Protein AF-A0A9D3VFH1-F1 (afdb_monomer)

Radius of gyration: 12.24 Å; Cα contacts (8 Å, |Δi|>4): 98; chains: 1; bounding box: 28×28×32 Å

Foldseek 3Di:
DDWWKDKQNHTDPDDDDDPPDPAAADDPVVCVVVVDDPVQWDDDDDDPPDPPKTWHWIWMDTHNDIDIGIYID

Sequence (73 aa):
MVMLAAITGFEVKRILVDSGSAVEVLTWEVYQKLGLKEQVLKKASLLYNFANQGCITLLVTLGDSERTITEYV

Structure (mmCIF, N/CA/C/O backbone):
data_AF-A0A9D3VFH1-F1
#
_entry.id   AF-A0A9D3VFH1-F1
#
loop_
_atom_site.group_PDB
_atom_site.id
_atom_site.type_symbol
_atom_site.label_atom_id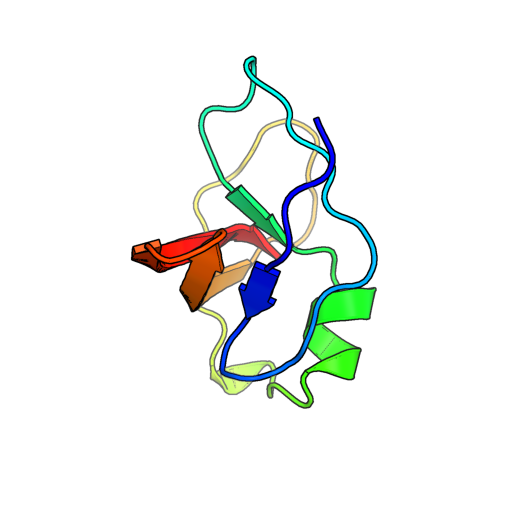
_atom_site.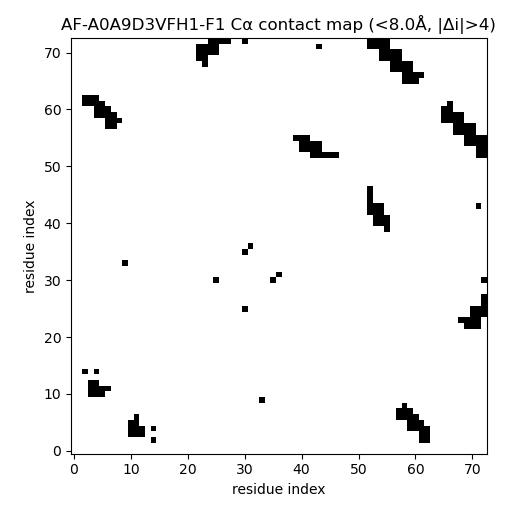label_alt_id
_atom_site.label_comp_id
_atom_site.label_asym_id
_atom_site.label_entity_id
_atom_site.label_seq_id
_atom_site.pdbx_PDB_ins_code
_atom_site.Cartn_x
_atom_site.Cartn_y
_atom_site.Cartn_z
_atom_site.occupancy
_atom_site.B_iso_or_equiv
_atom_site.auth_seq_id
_atom_site.auth_comp_id
_atom_site.auth_asym_id
_atom_site.auth_atom_id
_atom_site.pdbx_PDB_model_num
ATOM 1 N N . MET A 1 1 ? 7.901 1.455 -19.762 1.00 53.25 1 MET A N 1
ATOM 2 C CA . MET A 1 1 ? 7.354 0.085 -19.662 1.00 53.25 1 MET A CA 1
ATOM 3 C C . MET A 1 1 ? 5.951 0.197 -19.095 1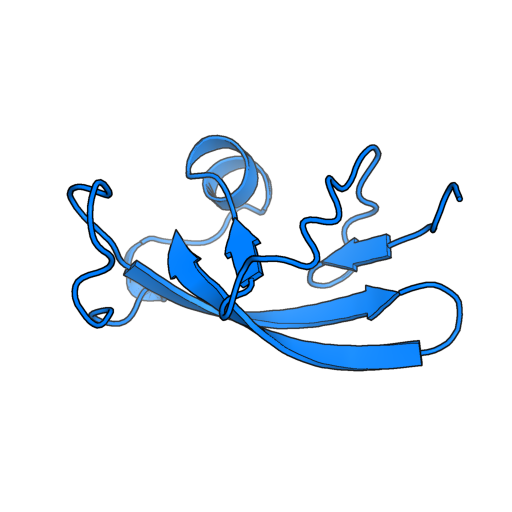.00 53.25 1 MET A C 1
ATOM 5 O O . MET A 1 1 ? 5.801 0.860 -18.079 1.00 53.25 1 MET A O 1
ATOM 9 N N . VAL A 1 2 ? 4.937 -0.342 -19.772 1.00 51.78 2 VAL A N 1
ATOM 10 C CA . VAL A 1 2 ? 3.560 -0.386 -19.253 1.00 51.78 2 VAL A CA 1
ATOM 11 C C . VAL A 1 2 ? 3.391 -1.757 -18.606 1.00 51.78 2 VAL A C 1
ATOM 13 O O . VAL A 1 2 ? 3.503 -2.759 -19.303 1.00 51.78 2 VAL A O 1
ATOM 16 N N . MET A 1 3 ? 3.205 -1.805 -17.288 1.00 62.19 3 MET A N 1
ATOM 17 C CA . MET A 1 3 ? 2.883 -3.039 -16.567 1.00 62.19 3 MET A CA 1
ATOM 18 C C . MET A 1 3 ? 1.400 -3.036 -16.218 1.00 62.19 3 MET A C 1
ATOM 20 O O . MET A 1 3 ? 0.889 -2.031 -15.726 1.00 62.19 3 MET A O 1
ATOM 24 N N . LEU A 1 4 ? 0.733 -4.163 -16.465 1.00 66.81 4 LEU A N 1
ATOM 25 C CA . LEU A 1 4 ? -0.564 -4.439 -15.864 1.00 66.81 4 LEU A CA 1
ATOM 26 C C . LEU A 1 4 ? -0.3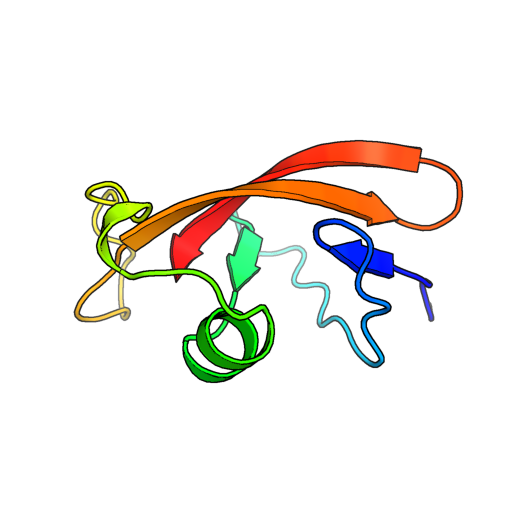45 -4.736 -14.389 1.00 66.81 4 LEU A C 1
ATOM 28 O O . LEU A 1 4 ? 0.594 -5.454 -14.032 1.00 66.81 4 LEU A O 1
ATOM 32 N N . ALA A 1 5 ? -1.218 -4.195 -13.550 1.00 74.31 5 ALA A N 1
ATOM 33 C CA . ALA A 1 5 ? -1.226 -4.564 -12.156 1.00 74.31 5 ALA A CA 1
ATOM 34 C C . ALA A 1 5 ? -2.624 -4.681 -11.602 1.00 74.31 5 ALA A C 1
ATOM 36 O O . ALA A 1 5 ? -3.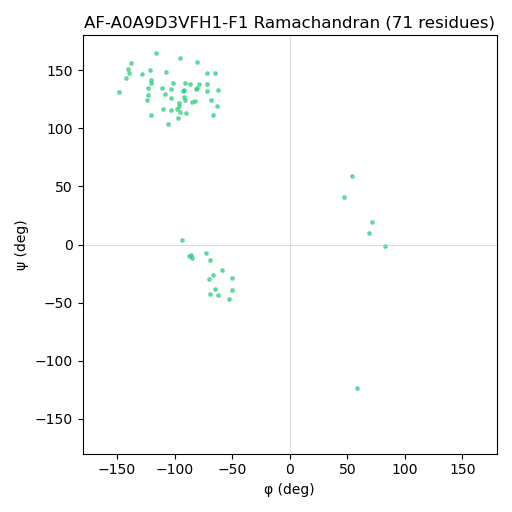536 -3.962 -12.016 1.00 74.31 5 ALA A O 1
ATOM 37 N N . ALA A 1 6 ? -2.747 -5.550 -10.612 1.00 81.44 6 ALA A N 1
ATOM 38 C CA . ALA A 1 6 ? -3.933 -5.657 -9.798 1.00 81.44 6 ALA A CA 1
ATOM 39 C C . ALA A 1 6 ? -3.565 -5.465 -8.328 1.00 81.44 6 ALA A C 1
ATOM 41 O O . ALA A 1 6 ? -2.600 -6.062 -7.855 1.00 81.44 6 ALA A O 1
ATOM 42 N N . ILE A 1 7 ? -4.349 -4.664 -7.609 1.00 83.44 7 ILE A N 1
ATOM 43 C CA . ILE A 1 7 ? -4.255 -4.508 -6.154 1.00 83.44 7 ILE A CA 1
ATOM 44 C C . ILE A 1 7 ? -5.503 -5.148 -5.562 1.00 83.44 7 ILE A C 1
ATOM 46 O O . ILE A 1 7 ? -6.617 -4.729 -5.865 1.00 83.44 7 ILE A O 1
ATOM 50 N N . THR A 1 8 ? -5.335 -6.204 -4.767 1.00 81.31 8 THR A N 1
ATOM 51 C CA . THR A 1 8 ? -6.428 -6.991 -4.165 1.00 81.31 8 THR A CA 1
ATOM 52 C C . THR A 1 8 ? -7.532 -7.361 -5.165 1.00 81.31 8 THR A C 1
ATOM 54 O O . THR A 1 8 ? -8.717 -7.268 -4.859 1.00 81.31 8 THR A O 1
ATOM 57 N N . GLY A 1 9 ? -7.144 -7.733 -6.389 1.00 79.69 9 GLY A N 1
ATOM 58 C CA . GLY A 1 9 ? -8.070 -8.092 -7.470 1.00 79.69 9 GLY A CA 1
ATOM 59 C C . GLY A 1 9 ? -8.661 -6.917 -8.265 1.00 79.69 9 GLY A C 1
ATOM 60 O O . GLY A 1 9 ? -9.392 -7.158 -9.222 1.00 79.69 9 GLY A O 1
ATOM 61 N N . PHE A 1 10 ? -8.340 -5.664 -7.927 1.00 82.88 10 PHE A N 1
ATOM 62 C CA . PHE A 1 10 ? -8.740 -4.484 -8.699 1.00 82.88 10 PHE A CA 1
ATOM 63 C C . PHE A 1 10 ? -7.680 -4.122 -9.733 1.00 82.88 10 PHE A C 1
ATOM 65 O O . PHE A 1 10 ? -6.531 -3.868 -9.377 1.00 82.88 10 PHE A O 1
ATOM 72 N N . GLU A 1 11 ? -8.073 -4.043 -11.004 1.00 83.38 11 GLU A N 1
ATOM 73 C CA . GLU A 1 11 ? -7.178 -3.637 -12.089 1.00 83.38 11 GLU A CA 1
ATOM 74 C C . GLU A 1 11 ? -6.787 -2.156 -11.965 1.00 83.38 11 GLU A C 1
ATOM 76 O O . GLU A 1 11 ? -7.631 -1.253 -11.920 1.00 83.38 11 GLU A O 1
ATOM 81 N N . VAL A 1 12 ? -5.482 -1.896 -11.933 1.00 80.88 12 VAL A N 1
ATOM 82 C CA . VAL A 1 12 ? -4.919 -0.554 -11.816 1.00 80.88 12 VAL A CA 1
ATOM 83 C C . VAL A 1 12 ? -4.571 -0.028 -13.201 1.00 80.88 12 VAL A C 1
ATOM 85 O O . VAL A 1 12 ? -3.716 -0.562 -13.901 1.00 80.88 12 VAL A O 1
ATOM 88 N N . LYS A 1 13 ? -5.200 1.086 -13.588 1.00 78.56 13 LYS A N 1
ATOM 89 C CA . LYS A 1 13 ? -5.002 1.684 -14.920 1.00 78.56 13 LYS A CA 1
ATOM 90 C C . LYS A 1 13 ? -3.625 2.319 -15.117 1.00 78.56 13 LYS A C 1
ATOM 92 O O . LYS A 1 13 ? -3.171 2.440 -16.252 1.00 78.56 13 LYS A O 1
ATOM 97 N N . ARG A 1 14 ? -3.008 2.830 -14.046 1.00 75.06 14 ARG A N 1
ATOM 98 C CA . ARG A 1 14 ? -1.714 3.527 -14.085 1.00 75.06 14 ARG A CA 1
ATOM 99 C C . ARG A 1 14 ? -0.949 3.299 -12.791 1.00 75.06 14 ARG A C 1
ATOM 101 O O . ARG A 1 14 ? -1.491 3.543 -11.720 1.00 75.06 14 ARG A O 1
ATOM 108 N N . ILE A 1 15 ? 0.316 2.922 -12.924 1.00 79.94 15 ILE A N 1
ATOM 109 C CA . ILE A 1 15 ? 1.291 2.895 -11.834 1.00 79.94 15 ILE A CA 1
ATOM 110 C C . ILE A 1 15 ? 2.436 3.821 -12.210 1.00 79.94 15 ILE A C 1
ATOM 112 O O . ILE A 1 15 ? 2.875 3.838 -13.363 1.00 79.94 15 ILE A O 1
ATOM 116 N N . LEU A 1 16 ? 2.914 4.578 -11.230 1.00 83.88 16 LEU A N 1
ATOM 117 C CA . LEU A 1 16 ? 4.168 5.303 -11.328 1.00 83.88 16 LEU A CA 1
ATOM 118 C C . LEU A 1 16 ? 5.255 4.458 -10.666 1.00 83.88 16 LEU A C 1
ATOM 120 O O . LEU A 1 16 ? 5.136 4.107 -9.499 1.00 83.88 16 LEU A O 1
ATOM 124 N N . VAL A 1 17 ? 6.290 4.114 -11.428 1.00 83.25 17 VAL A N 1
ATOM 125 C CA . VAL A 1 17 ? 7.447 3.381 -10.909 1.00 83.25 17 VAL A CA 1
ATOM 126 C C . VAL A 1 17 ? 8.537 4.397 -10.599 1.00 83.25 17 VAL A C 1
ATOM 128 O O . VAL A 1 17 ? 9.116 4.973 -11.519 1.00 83.25 17 VAL A O 1
ATOM 131 N N . ASP A 1 18 ? 8.796 4.610 -9.313 1.00 85.44 18 ASP A N 1
ATOM 132 C CA . ASP A 1 18 ? 9.898 5.437 -8.826 1.00 85.44 18 ASP A CA 1
ATOM 133 C C . ASP A 1 18 ? 11.007 4.544 -8.257 1.00 85.44 18 ASP A C 1
ATOM 135 O O . ASP A 1 18 ? 10.898 4.015 -7.153 1.00 85.44 18 ASP A O 1
ATOM 139 N N . SER A 1 19 ? 12.095 4.381 -9.013 1.00 84.44 19 SER A N 1
ATOM 140 C CA . SER A 1 19 ? 13.251 3.580 -8.591 1.00 84.44 19 SER A CA 1
ATOM 141 C C . SER A 1 19 ? 14.046 4.197 -7.436 1.00 84.44 19 SER A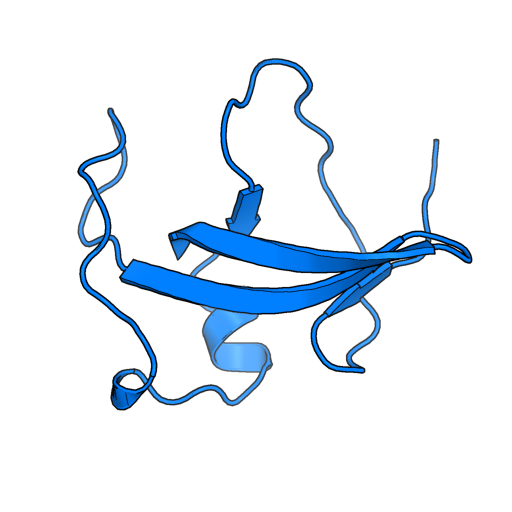 C 1
ATOM 143 O O . SER A 1 19 ? 14.915 3.528 -6.883 1.00 84.44 19 SER A O 1
ATOM 145 N N . GLY A 1 20 ? 13.808 5.470 -7.106 1.00 87.44 20 GLY A N 1
ATOM 146 C CA . GLY A 1 20 ? 14.400 6.136 -5.947 1.00 87.44 20 GLY A CA 1
ATOM 147 C C . GLY A 1 20 ? 13.622 5.904 -4.651 1.00 87.44 20 GLY A C 1
ATOM 148 O O . GLY A 1 20 ? 14.133 6.226 -3.577 1.00 87.44 20 GLY A O 1
ATOM 149 N N . SER A 1 21 ? 12.410 5.346 -4.727 1.00 83.62 21 SER A N 1
ATOM 150 C CA . SER A 1 21 ? 11.588 5.096 -3.548 1.00 83.62 21 SER A CA 1
ATOM 151 C C . SER A 1 21 ? 11.999 3.808 -2.834 1.00 83.62 21 SER A C 1
ATOM 153 O O . SER A 1 21 ? 12.160 2.754 -3.445 1.00 83.62 21 SER A O 1
ATOM 155 N N . ALA A 1 22 ? 12.123 3.884 -1.508 1.00 85.88 22 ALA A N 1
ATOM 156 C CA . ALA A 1 22 ? 12.358 2.722 -0.649 1.00 85.88 22 ALA A CA 1
ATOM 157 C C . ALA A 1 22 ? 11.060 1.998 -0.247 1.00 85.88 22 ALA A C 1
ATOM 159 O O . ALA A 1 22 ? 11.115 0.937 0.375 1.00 85.88 22 ALA A O 1
ATOM 160 N N . VAL A 1 23 ? 9.902 2.591 -0.547 1.00 85.12 23 VAL A N 1
ATOM 161 C CA . VAL A 1 23 ? 8.583 2.093 -0.144 1.00 85.12 23 VAL A CA 1
ATOM 162 C C . VAL A 1 23 ? 7.582 2.206 -1.285 1.00 85.12 23 VAL A C 1
ATOM 164 O O . VAL A 1 23 ? 7.711 3.050 -2.171 1.00 85.12 23 VAL A O 1
ATOM 167 N N . GLU A 1 24 ? 6.556 1.371 -1.226 1.00 87.12 24 GLU A N 1
ATOM 168 C CA . GLU A 1 24 ? 5.429 1.415 -2.150 1.00 87.12 24 GLU A CA 1
ATOM 169 C C . GLU A 1 24 ? 4.351 2.319 -1.532 1.00 87.12 24 GLU A C 1
ATOM 171 O O . GLU A 1 24 ? 4.062 2.230 -0.333 1.00 87.12 24 GLU A O 1
ATOM 176 N N . VAL A 1 25 ? 3.798 3.239 -2.324 1.00 87.38 25 VAL A N 1
ATOM 177 C CA . VAL A 1 25 ? 2.869 4.274 -1.845 1.00 87.38 25 VAL A CA 1
ATOM 178 C C . VAL A 1 25 ? 1.557 4.179 -2.608 1.00 87.38 25 VAL A C 1
ATOM 180 O O . VAL A 1 25 ? 1.534 4.213 -3.839 1.00 87.38 25 VAL A O 1
ATOM 183 N N . LEU A 1 26 ? 0.462 4.127 -1.860 1.00 87.88 26 LEU A N 1
ATOM 184 C CA . LEU A 1 26 ? -0.900 4.183 -2.360 1.00 87.88 26 LEU A CA 1
ATOM 185 C C . LEU A 1 26 ? -1.492 5.535 -1.988 1.00 87.88 26 LEU A C 1
ATOM 187 O O . LEU A 1 26 ? -1.459 5.933 -0.834 1.00 87.88 26 LEU A O 1
ATOM 191 N N . THR A 1 27 ? -2.073 6.263 -2.935 1.00 86.69 27 THR A N 1
ATOM 192 C CA . THR A 1 27 ? -2.726 7.521 -2.563 1.00 86.69 27 THR A CA 1
ATOM 193 C C . THR A 1 27 ? -4.020 7.250 -1.797 1.00 86.69 27 THR A C 1
ATOM 195 O O . THR A 1 27 ? -4.747 6.296 -2.093 1.00 86.69 27 THR A O 1
ATOM 198 N N . TRP A 1 28 ? -4.366 8.144 -0.868 1.00 85.75 28 TRP A N 1
ATOM 199 C CA . TRP A 1 28 ? -5.631 8.086 -0.129 1.00 85.75 28 TRP A CA 1
ATOM 200 C C . TRP A 1 28 ? -6.864 7.925 -1.035 1.00 85.75 28 TRP A C 1
ATOM 202 O O . TRP A 1 28 ? -7.781 7.166 -0.731 1.00 85.75 28 TRP A O 1
ATOM 212 N N . GLU A 1 29 ? -6.878 8.596 -2.189 1.00 86.62 29 GLU A N 1
ATOM 213 C CA . GLU A 1 29 ? -7.973 8.485 -3.157 1.00 86.62 29 GLU A CA 1
ATOM 214 C C . GLU A 1 29 ? -8.125 7.055 -3.701 1.00 86.62 29 GLU A C 1
ATOM 216 O O . GLU A 1 29 ? -9.243 6.548 -3.815 1.00 86.62 29 GLU A O 1
ATOM 221 N N . VAL A 1 30 ? -7.013 6.388 -4.033 1.00 85.69 30 VAL A N 1
ATOM 222 C CA . VAL A 1 30 ? -7.050 4.999 -4.508 1.00 85.69 30 VAL A CA 1
ATOM 223 C C . VAL A 1 30 ? -7.459 4.073 -3.370 1.00 85.69 30 VAL A C 1
ATOM 225 O O . VAL A 1 30 ? -8.329 3.230 -3.574 1.00 85.69 30 VAL A O 1
ATOM 228 N N . TYR A 1 31 ? -6.927 4.281 -2.165 1.00 87.88 31 TYR A N 1
ATOM 229 C CA . TYR A 1 31 ? -7.326 3.533 -0.974 1.00 87.88 31 TYR A CA 1
ATOM 230 C C . TYR A 1 31 ? -8.846 3.564 -0.744 1.00 87.88 31 TYR A C 1
ATOM 232 O O . TYR A 1 31 ? -9.473 2.517 -0.566 1.00 87.88 31 TYR A O 1
ATOM 240 N N . GLN A 1 32 ? -9.467 4.744 -0.837 1.00 87.50 32 GLN A N 1
ATOM 241 C CA . GLN A 1 32 ? -10.922 4.875 -0.720 1.00 87.50 32 GLN A CA 1
ATOM 242 C C . GLN A 1 32 ? -11.672 4.181 -1.866 1.00 87.50 32 GLN A C 1
ATOM 244 O O . GLN A 1 32 ? -12.704 3.551 -1.632 1.00 87.50 32 GLN A O 1
ATOM 249 N N . LYS A 1 33 ? -11.150 4.240 -3.098 1.00 88.06 33 LYS A N 1
ATOM 250 C CA . LYS A 1 33 ? -11.740 3.560 -4.267 1.00 88.06 33 LYS A CA 1
ATOM 251 C C . LYS A 1 33 ? -11.680 2.034 -4.182 1.00 88.06 33 LYS A C 1
ATOM 253 O O . LYS A 1 33 ? -12.546 1.382 -4.758 1.00 88.06 33 LYS A O 1
ATOM 258 N N . LEU A 1 34 ? -10.719 1.472 -3.448 1.00 86.56 34 LEU A N 1
ATOM 259 C CA . LEU A 1 34 ? -10.660 0.036 -3.143 1.00 86.56 34 LEU A CA 1
ATOM 260 C C . LEU A 1 34 ? -11.733 -0.398 -2.123 1.00 86.56 34 LEU A C 1
ATOM 262 O O . LEU A 1 34 ? -11.888 -1.589 -1.863 1.00 86.56 34 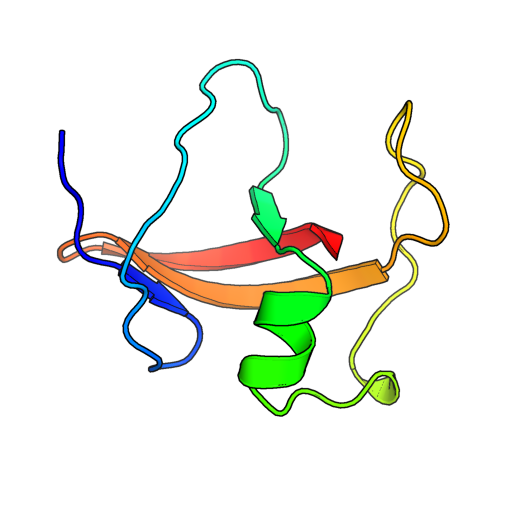LEU A O 1
ATOM 266 N N . GLY A 1 35 ? -12.481 0.543 -1.531 1.00 88.00 35 GLY A N 1
ATOM 267 C CA . GLY A 1 35 ? -13.527 0.247 -0.547 1.00 88.00 35 GLY A CA 1
ATOM 268 C C . GLY A 1 35 ? -12.985 -0.215 0.809 1.00 88.00 35 GLY A C 1
ATOM 269 O O . GLY A 1 35 ? -13.710 -0.834 1.591 1.00 88.00 35 GLY A O 1
ATOM 270 N N . LEU A 1 36 ? -11.710 0.065 1.091 1.00 87.50 36 LEU A N 1
ATOM 271 C CA . LEU A 1 36 ? -11.035 -0.331 2.322 1.00 87.50 36 LEU A CA 1
ATOM 272 C C . LEU A 1 36 ? -11.423 0.607 3.473 1.00 87.50 36 LEU A C 1
ATOM 274 O O . LEU A 1 36 ? -11.525 1.823 3.319 1.00 87.50 36 LEU A O 1
ATOM 278 N N . LYS A 1 37 ? -11.660 0.035 4.656 1.00 88.31 37 LYS A N 1
ATOM 279 C CA . LYS A 1 37 ? -12.071 0.791 5.850 1.00 88.31 37 LYS A CA 1
ATOM 280 C C . LYS A 1 37 ? -10.853 1.305 6.597 1.00 88.31 37 LYS A C 1
ATOM 282 O O . LYS A 1 37 ? -9.938 0.536 6.833 1.00 88.31 37 LYS A O 1
ATOM 287 N N . GLU A 1 38 ? -10.863 2.538 7.092 1.00 86.38 38 GLU A N 1
ATOM 288 C CA . GLU A 1 38 ? -9.745 3.100 7.882 1.00 86.38 38 GLU A CA 1
ATOM 289 C C . GLU A 1 38 ? -9.275 2.202 9.039 1.00 86.38 38 GLU A C 1
ATOM 291 O O . GLU A 1 38 ? -8.101 2.180 9.376 1.00 86.38 38 GLU A O 1
ATOM 296 N N . GLN A 1 39 ? -10.178 1.394 9.598 1.00 88.31 39 GLN A N 1
ATOM 297 C CA . GLN A 1 39 ? -9.896 0.417 10.654 1.00 88.31 39 GLN A CA 1
ATOM 298 C C . GLN A 1 39 ? -8.850 -0.645 10.272 1.00 88.31 39 GLN A C 1
ATOM 300 O O . GLN A 1 39 ? -8.274 -1.261 11.166 1.00 88.31 39 GLN A O 1
ATOM 305 N N . VAL A 1 40 ? -8.625 -0.897 8.976 1.00 88.56 40 VAL A N 1
ATOM 306 C CA . VAL A 1 40 ? -7.582 -1.830 8.518 1.00 88.56 40 VAL A CA 1
ATOM 307 C C . VAL A 1 40 ? -6.213 -1.166 8.352 1.00 88.56 40 VAL A C 1
ATOM 309 O O . VAL A 1 40 ? -5.220 -1.880 8.200 1.00 88.56 40 VAL A O 1
ATOM 312 N N . LEU A 1 41 ? -6.133 0.170 8.425 1.00 89.44 41 LEU A N 1
ATOM 313 C CA . LEU A 1 41 ? -4.858 0.881 8.442 1.00 89.44 41 LEU A CA 1
ATOM 314 C C . LEU A 1 41 ? -4.164 0.667 9.778 1.00 89.44 41 LEU A C 1
ATOM 316 O O . LEU A 1 41 ? -4.730 0.834 10.859 1.00 89.44 41 LEU A O 1
ATOM 320 N N . LYS A 1 42 ? -2.886 0.331 9.688 1.00 89.50 42 LYS A N 1
ATOM 321 C CA . LYS A 1 42 ? -1.979 0.306 10.825 1.00 89.50 42 LYS A CA 1
ATOM 322 C C . LYS A 1 42 ? -1.224 1.623 10.884 1.00 89.50 42 LYS A C 1
ATOM 324 O O . LYS A 1 42 ? -1.104 2.349 9.899 1.00 89.50 42 LYS A O 1
ATOM 329 N N . LYS A 1 43 ? -0.680 1.918 12.061 1.00 86.81 43 LYS A N 1
ATOM 330 C CA . LYS A 1 43 ? 0.216 3.057 12.239 1.00 86.81 43 LYS A CA 1
ATOM 331 C C . LYS A 1 43 ? 1.474 2.849 11.391 1.00 86.81 43 LYS A C 1
ATOM 333 O O . LYS A 1 43 ? 2.206 1.886 11.616 1.00 86.81 43 LYS A O 1
ATOM 338 N N . ALA A 1 44 ? 1.722 3.760 10.456 1.00 85.50 44 ALA A N 1
ATOM 339 C CA . ALA A 1 44 ? 2.946 3.778 9.670 1.00 85.50 44 ALA A CA 1
ATOM 340 C C . ALA A 1 44 ? 4.114 4.413 10.438 1.00 85.50 44 ALA A C 1
ATOM 342 O O . ALA A 1 44 ? 3.934 5.226 11.350 1.00 85.50 44 ALA A O 1
ATOM 343 N N . SER A 1 45 ? 5.328 4.057 10.025 1.00 82.06 45 SER A N 1
ATOM 344 C CA . SER A 1 45 ? 6.525 4.852 10.308 1.00 82.06 45 SER A CA 1
ATOM 345 C C . SER A 1 45 ? 6.424 6.203 9.600 1.00 82.06 45 SER A C 1
ATOM 347 O O . SER A 1 45 ? 5.874 6.273 8.509 1.00 82.06 45 SER A O 1
ATOM 349 N N . LEU A 1 46 ? 6.984 7.261 10.190 1.00 80.88 46 LEU A N 1
ATOM 350 C CA . LEU A 1 46 ? 6.993 8.588 9.573 1.00 80.88 46 LEU A CA 1
ATOM 351 C C . LEU A 1 46 ? 7.870 8.597 8.313 1.00 80.88 46 LEU A C 1
ATOM 353 O O . LEU A 1 46 ? 9.094 8.523 8.406 1.00 80.88 46 LEU A O 1
ATOM 357 N N . LEU A 1 47 ? 7.250 8.736 7.145 1.00 79.56 47 LEU A N 1
ATOM 358 C CA . LEU A 1 47 ? 7.920 9.101 5.898 1.00 79.56 47 LEU A CA 1
ATOM 359 C C . LEU A 1 47 ? 8.141 10.617 5.839 1.00 79.56 47 LEU A C 1
ATOM 361 O O . LEU A 1 47 ? 7.242 11.407 6.135 1.00 79.56 47 LEU A O 1
ATOM 365 N N . TYR A 1 48 ? 9.345 11.029 5.449 1.00 75.50 48 TYR A N 1
ATOM 366 C CA . TYR A 1 48 ? 9.700 12.438 5.287 1.00 75.50 48 TYR A CA 1
ATOM 367 C C . TYR A 1 48 ? 8.834 13.088 4.194 1.00 75.50 48 TYR A C 1
ATOM 369 O O . TYR A 1 48 ? 8.691 12.521 3.117 1.00 75.50 48 TYR A O 1
ATOM 377 N N . ASN A 1 49 ? 8.271 14.272 4.467 1.00 75.31 49 ASN A N 1
ATOM 378 C CA . ASN A 1 49 ? 7.339 15.022 3.602 1.00 75.31 49 ASN A CA 1
ATOM 379 C C . ASN A 1 49 ? 5.934 14.428 3.386 1.00 75.31 49 ASN A C 1
ATOM 381 O O . ASN A 1 49 ? 5.174 14.973 2.588 1.00 75.31 49 ASN A O 1
ATOM 385 N N . PHE A 1 50 ? 5.540 13.387 4.121 1.00 74.62 50 PHE A N 1
ATOM 386 C CA . PHE A 1 50 ? 4.164 12.878 4.102 1.00 74.62 50 PHE A CA 1
ATOM 387 C C . PHE A 1 50 ? 3.484 13.164 5.452 1.00 74.62 50 PHE A C 1
ATOM 389 O O . PHE A 1 50 ? 4.070 12.948 6.512 1.00 74.62 50 PHE A O 1
ATOM 396 N N . ALA A 1 51 ? 2.245 13.655 5.448 1.00 70.62 51 ALA A N 1
ATOM 397 C CA . ALA A 1 51 ? 1.463 13.911 6.663 1.00 70.62 51 ALA A CA 1
ATOM 398 C C . ALA A 1 51 ? 0.344 12.867 6.812 1.00 70.62 51 ALA A C 1
ATOM 400 O O . ALA A 1 51 ? -0.191 12.420 5.806 1.00 70.62 51 ALA A O 1
ATOM 401 N N . ASN A 1 52 ? -0.028 12.520 8.053 1.00 67.88 52 ASN A N 1
ATOM 402 C CA . ASN A 1 52 ? -1.146 11.615 8.383 1.00 67.88 52 ASN A CA 1
ATOM 403 C C . ASN A 1 52 ? -1.094 10.242 7.685 1.00 67.88 52 ASN A C 1
ATOM 405 O O . ASN A 1 52 ? -2.016 9.868 6.972 1.00 67.88 52 ASN A O 1
ATOM 409 N N . GLN A 1 53 ? -0.014 9.495 7.923 1.00 79.88 53 GLN A N 1
ATOM 410 C CA . GLN A 1 53 ? 0.273 8.246 7.216 1.00 79.88 53 GLN A CA 1
ATOM 411 C C . GLN A 1 53 ? -0.305 7.011 7.913 1.00 79.88 53 GLN A C 1
ATOM 413 O O . GLN A 1 53 ? -0.173 6.845 9.134 1.00 79.88 53 GLN A O 1
ATOM 418 N N . GLY A 1 54 ? -0.855 6.101 7.115 1.00 86.94 54 GLY A N 1
ATOM 419 C CA . GLY A 1 54 ? -1.173 4.730 7.508 1.00 86.94 54 GLY A CA 1
ATOM 420 C C . GLY A 1 54 ? -0.356 3.722 6.703 1.00 86.94 54 GLY A C 1
ATOM 421 O O . GLY A 1 54 ? 0.248 4.057 5.690 1.00 86.94 54 GLY A O 1
ATOM 422 N N . CYS A 1 55 ? -0.301 2.472 7.153 1.00 89.31 55 CYS A N 1
ATOM 423 C CA . CYS A 1 55 ? 0.217 1.384 6.329 1.00 89.31 55 CYS A CA 1
ATOM 424 C C . CYS A 1 55 ? -0.764 0.221 6.281 1.00 89.31 55 CYS A C 1
ATOM 426 O O . CYS A 1 55 ? -1.479 -0.071 7.246 1.00 89.31 55 CYS A O 1
ATOM 428 N N . ILE A 1 56 ? -0.787 -0.453 5.141 1.00 90.00 56 ILE A N 1
ATOM 429 C CA . ILE A 1 56 ? -1.629 -1.612 4.893 1.00 90.00 56 ILE A CA 1
ATOM 430 C C . ILE A 1 56 ? -0.847 -2.655 4.109 1.00 90.00 56 ILE A C 1
ATOM 432 O O . ILE A 1 56 ? 0.027 -2.338 3.312 1.00 90.00 56 ILE A O 1
ATOM 436 N N . THR A 1 57 ? -1.156 -3.921 4.356 1.00 88.75 57 THR A N 1
ATOM 437 C CA . THR A 1 57 ? -0.616 -5.026 3.573 1.00 88.75 57 THR A CA 1
ATOM 438 C C . THR A 1 57 ? -1.647 -5.418 2.527 1.00 88.75 57 THR A C 1
ATOM 440 O O . THR A 1 57 ? -2.748 -5.842 2.880 1.00 88.75 57 THR A O 1
ATOM 443 N N . LEU A 1 58 ? -1.293 -5.264 1.255 1.00 87.38 58 LEU A N 1
ATOM 444 C CA . LEU A 1 58 ? -2.147 -5.557 0.111 1.00 87.38 58 LEU A CA 1
ATOM 445 C C . LEU A 1 58 ? -1.483 -6.603 -0.778 1.00 87.38 58 LEU A C 1
ATOM 447 O O . LEU A 1 58 ? -0.259 -6.721 -0.852 1.00 87.38 58 LEU A O 1
ATOM 451 N N . LEU A 1 59 ? -2.317 -7.391 -1.444 1.00 85.44 59 LEU A N 1
ATOM 452 C CA . LEU A 1 59 ? -1.853 -8.325 -2.453 1.00 85.44 59 LEU A CA 1
ATOM 453 C C . LEU A 1 59 ? -1.737 -7.585 -3.780 1.00 85.44 59 LEU A C 1
ATOM 455 O O . LEU A 1 59 ? -2.725 -7.021 -4.249 1.00 85.44 59 LEU A O 1
ATOM 459 N N . VAL A 1 60 ? -0.549 -7.583 -4.371 1.00 84.62 60 VAL A N 1
ATOM 460 C CA . VAL A 1 60 ? -0.273 -6.861 -5.608 1.00 84.62 60 VAL A CA 1
ATOM 461 C C . VAL A 1 60 ? 0.268 -7.832 -6.641 1.00 84.62 60 VAL A C 1
ATOM 463 O O . VAL A 1 60 ? 1.268 -8.512 -6.427 1.00 84.62 60 VAL A O 1
ATOM 466 N N . THR A 1 61 ? -0.394 -7.886 -7.788 1.00 82.69 61 THR A N 1
ATOM 467 C CA . THR A 1 61 ? 0.077 -8.633 -8.955 1.00 82.69 61 THR A CA 1
ATOM 468 C C . THR A 1 61 ? 0.659 -7.644 -9.951 1.00 82.69 61 THR A C 1
ATOM 470 O O . THR A 1 61 ? -0.018 -6.680 -10.292 1.00 82.69 61 THR A O 1
ATOM 473 N N . LEU A 1 62 ? 1.898 -7.851 -10.396 1.00 80.38 62 LEU A N 1
ATOM 474 C CA . LEU A 1 62 ? 2.562 -7.064 -11.442 1.00 80.38 62 LEU A CA 1
ATOM 475 C C . LEU A 1 62 ? 2.933 -8.000 -12.592 1.00 80.38 62 LEU A C 1
ATOM 477 O O . LEU A 1 62 ? 3.807 -8.856 -12.440 1.00 80.38 62 LEU A O 1
ATOM 481 N N . GLY A 1 63 ? 2.271 -7.847 -13.740 1.00 77.50 63 GLY A N 1
ATOM 482 C CA . GLY A 1 63 ? 2.346 -8.844 -14.811 1.00 77.50 63 GLY A CA 1
ATOM 483 C C . GLY A 1 63 ? 1.865 -10.210 -14.313 1.00 77.50 63 GLY A C 1
ATOM 484 O O . GLY A 1 63 ? 0.767 -10.301 -13.777 1.00 77.50 63 GLY A O 1
ATOM 485 N N . ASP A 1 64 ? 2.707 -11.238 -14.436 1.00 70.88 64 ASP A N 1
ATOM 486 C CA . ASP A 1 64 ? 2.402 -12.606 -13.980 1.00 70.88 64 ASP A CA 1
ATOM 487 C C . ASP A 1 64 ? 2.902 -12.903 -12.551 1.00 70.88 64 ASP A C 1
ATOM 489 O O . ASP A 1 64 ? 2.812 -14.036 -12.078 1.00 70.88 64 ASP A O 1
ATOM 493 N N . SER A 1 65 ? 3.476 -11.910 -11.859 1.00 72.88 65 SER A N 1
ATOM 494 C CA . SER A 1 65 ? 4.070 -12.089 -10.530 1.00 72.88 65 SER A CA 1
ATOM 495 C C . SER A 1 65 ? 3.160 -11.544 -9.436 1.00 72.88 65 SER A C 1
ATOM 497 O O . SER A 1 65 ? 2.911 -10.338 -9.363 1.00 72.88 65 SER A O 1
ATOM 499 N N . GLU A 1 66 ? 2.682 -12.431 -8.566 1.00 73.69 66 GLU A N 1
ATOM 500 C CA . GLU A 1 66 ? 1.899 -12.095 -7.378 1.00 73.69 66 GLU A CA 1
ATOM 501 C C . GLU A 1 66 ? 2.828 -11.925 -6.169 1.00 73.69 66 GLU A C 1
ATOM 503 O O . GLU A 1 66 ? 3.640 -12.798 -5.853 1.00 73.69 66 GLU A O 1
ATOM 508 N N . AR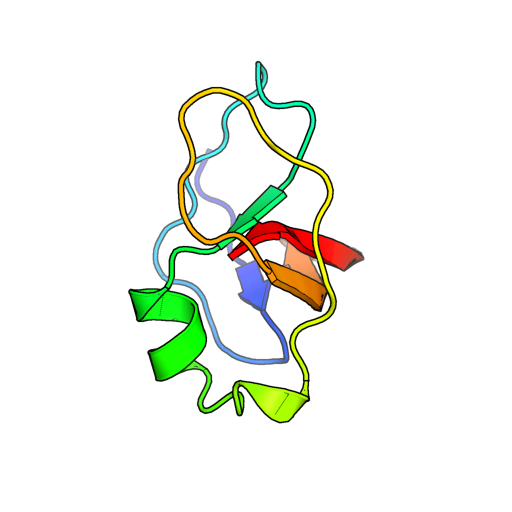G A 1 67 ? 2.728 -10.785 -5.483 1.00 78.94 67 ARG A N 1
ATOM 509 C CA . ARG A 1 67 ? 3.507 -10.493 -4.277 1.00 78.94 67 ARG A CA 1
ATOM 510 C C . ARG A 1 67 ? 2.677 -9.728 -3.253 1.00 78.94 67 ARG A C 1
ATOM 512 O O . ARG A 1 67 ? 1.892 -8.846 -3.585 1.00 78.94 67 ARG A O 1
ATOM 519 N N . THR A 1 68 ? 2.888 -10.035 -1.981 1.00 74.69 68 THR A N 1
ATOM 520 C CA . THR A 1 68 ? 2.310 -9.262 -0.880 1.00 74.69 68 THR A CA 1
ATOM 521 C C . THR A 1 68 ? 3.187 -8.044 -0.614 1.00 74.69 68 THR A C 1
ATOM 523 O O . THR A 1 68 ? 4.382 -8.190 -0.359 1.00 74.69 68 THR A O 1
ATOM 526 N N . ILE A 1 69 ? 2.602 -6.850 -0.668 1.00 79.12 69 ILE A N 1
ATOM 527 C CA . ILE A 1 69 ? 3.306 -5.578 -0.505 1.00 79.12 69 ILE A CA 1
ATOM 528 C C . ILE A 1 69 ? 2.718 -4.819 0.683 1.00 79.12 69 ILE A C 1
ATOM 530 O O . ILE A 1 69 ? 1.508 -4.821 0.904 1.00 79.12 69 ILE A O 1
ATOM 534 N N . THR A 1 70 ? 3.581 -4.161 1.456 1.00 80.69 70 THR A N 1
ATOM 535 C CA . THR A 1 70 ? 3.144 -3.144 2.417 1.00 80.69 70 THR A CA 1
ATOM 536 C C . THR A 1 70 ? 3.141 -1.795 1.719 1.00 80.69 70 THR A C 1
ATOM 538 O O . THR A 1 70 ? 4.203 -1.291 1.357 1.00 80.69 70 THR A O 1
ATOM 541 N N . GLU A 1 71 ? 1.954 -1.230 1.543 1.00 75.94 71 GLU A N 1
ATOM 542 C CA . GLU A 1 71 ? 1.761 0.087 0.952 1.00 75.94 71 GLU A CA 1
ATOM 543 C C . GLU A 1 71 ? 1.497 1.118 2.049 1.00 75.94 71 GLU A C 1
ATOM 545 O O . GLU A 1 71 ? 0.787 0.859 3.030 1.00 75.94 71 GLU A O 1
ATOM 550 N N . TYR A 1 72 ? 2.098 2.292 1.885 1.00 76.50 72 TYR A N 1
ATOM 551 C CA . TYR A 1 72 ? 1.862 3.454 2.734 1.00 76.50 72 TYR A CA 1
ATOM 552 C C . TYR A 1 72 ? 0.768 4.311 2.107 1.00 76.50 72 TYR A C 1
ATOM 554 O O . TYR A 1 72 ? 0.825 4.574 0.907 1.00 76.50 72 TYR A O 1
ATOM 562 N N . VAL A 1 73 ? -0.212 4.714 2.918 1.00 75.56 73 VAL A N 1
ATOM 563 C CA . VAL A 1 73 ? -1.382 5.505 2.504 1.00 75.56 73 VAL A CA 1
ATOM 564 C C . VAL A 1 73 ? -1.311 6.912 3.070 1.00 75.56 73 VAL A C 1
ATOM 566 O O . VAL A 1 73 ? -1.004 7.019 4.283 1.00 75.56 73 VAL A O 1
#

Secondary structure (DSSP, 8-state):
----EEETTEEES-----TT-SSEE--HHHHHHTT--GGGPEEPP--TT--S-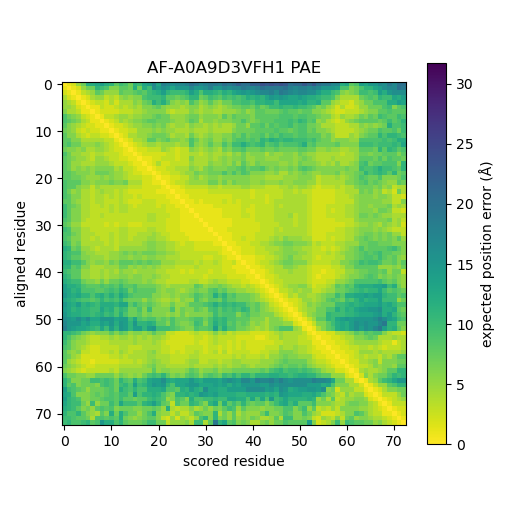EEEEEEEEETTEEEEEEEE-

pLDDT: mean 81.2, std 7.73, range [51.78, 90.0]

Organism: NCBI:txid47602

Nearest PDB structures (foldseek):
  4nnd-assembly4_G  TM=4.128E-01  e=4.973E-01  Homo sapiens
  4nnd-assembly1_A  TM=4.133E-01  e=4.684E-01  Homo sapiens
  4nnd-assembly2_B  TM=4.129E-01  e=4.684E-01  Homo sapiens
  4nnd-assembly3_D  TM=4.125E-01  e=6.321E-01  Homo sapiens

Mean predicted aligned error: 6.15 Å

Solvent-accessible surface area (backbone atoms only — not comparable to full-atom values): 4680 Å² total; per-residue (Å²): 137,92,70,57,33,27,52,73,84,43,79,48,93,78,82,86,86,61,91,86,55,95,69,50,77,43,54,61,71,57,47,54,73,70,69,59,59,75,86,69,48,39,87,41,80,91,53,88,98,62,77,90,57,28,27,38,81,44,46,35,30,52,64,94,45,76,45,81,42,66,31,36,59